Protein AF-A0A562UYC3-F1 (afdb_monomer_lite)

Organism: NCBI:txid406432

Structure (mmCIF, N/CA/C/O backbone):
data_AF-A0A562UYC3-F1
#
_entry.id   AF-A0A562UYC3-F1
#
loop_
_atom_site.group_PDB
_atom_site.id
_atom_site.type_symbol
_atom_site.label_atom_id
_atom_site.label_alt_id
_atom_site.label_comp_id
_atom_site.label_asym_id
_atom_site.label_entity_id
_atom_site.label_seq_id
_atom_site.pdbx_PDB_ins_code
_atom_site.Cartn_x
_atom_site.Cartn_y
_atom_site.Cartn_z
_atom_site.occupancy
_atom_site.B_iso_or_equiv
_atom_site.auth_seq_id
_atom_site.auth_comp_id
_atom_site.auth_asym_id
_atom_site.auth_atom_id
_atom_site.pdbx_PDB_model_num
ATOM 1 N N . MET A 1 1 ? -8.887 17.466 -0.573 1.00 74.19 1 MET A N 1
ATOM 2 C CA . MET A 1 1 ? -9.936 16.567 -1.102 1.00 74.19 1 MET A CA 1
ATOM 3 C C . MET A 1 1 ? -10.154 15.466 -0.076 1.00 74.19 1 MET A C 1
ATOM 5 O O . MET A 1 1 ? -9.162 14.919 0.389 1.00 74.19 1 MET A O 1
ATOM 9 N N . THR A 1 2 ? -11.397 15.191 0.323 1.00 81.25 2 THR A N 1
ATOM 10 C CA . THR A 1 2 ? -11.717 14.156 1.325 1.00 81.25 2 THR A CA 1
ATOM 11 C C . THR A 1 2 ? -12.398 12.991 0.624 1.00 81.25 2 THR A C 1
ATOM 13 O O . THR A 1 2 ? -13.361 13.202 -0.108 1.00 81.25 2 THR A O 1
ATOM 16 N N . VAL A 1 3 ? -11.895 11.777 0.839 1.00 84.31 3 VAL A N 1
ATOM 17 C CA . VAL A 1 3 ? -12.479 10.538 0.311 1.00 84.31 3 VAL A CA 1
ATOM 18 C C . VAL A 1 3 ? -13.121 9.793 1.477 1.00 84.31 3 VAL A C 1
ATOM 20 O O . VAL A 1 3 ? -12.470 9.566 2.494 1.00 84.31 3 VAL A O 1
ATOM 23 N N . GLY A 1 4 ? -14.405 9.454 1.354 1.00 88.44 4 GLY A N 1
ATOM 24 C CA . GLY A 1 4 ? -15.111 8.639 2.342 1.00 88.44 4 GLY A CA 1
ATOM 25 C C . GLY A 1 4 ? -14.844 7.154 2.113 1.00 88.44 4 GLY A C 1
ATOM 26 O O . GLY A 1 4 ? -14.990 6.676 0.990 1.00 88.44 4 GLY A O 1
ATOM 27 N N . PHE A 1 5 ? -14.484 6.427 3.170 1.00 89.50 5 PHE A N 1
ATOM 28 C CA . PHE A 1 5 ? -14.259 4.982 3.135 1.00 89.50 5 PHE A CA 1
ATOM 29 C C . PHE A 1 5 ? -15.351 4.274 3.940 1.00 89.50 5 PHE A C 1
ATOM 31 O O . PHE A 1 5 ? -15.522 4.548 5.128 1.00 89.50 5 PHE A O 1
ATOM 38 N N . ARG A 1 6 ? -16.113 3.388 3.291 1.00 94.12 6 ARG A N 1
ATOM 39 C CA . ARG A 1 6 ? -17.111 2.540 3.957 1.00 94.12 6 ARG A CA 1
ATOM 40 C C . ARG A 1 6 ? -16.511 1.159 4.181 1.00 94.12 6 ARG A C 1
ATOM 42 O O . ARG A 1 6 ? -16.670 0.286 3.337 1.00 94.12 6 ARG A O 1
ATOM 49 N N . ALA A 1 7 ? -15.803 1.021 5.295 1.00 92.56 7 ALA A N 1
ATOM 50 C CA . ALA A 1 7 ? -15.179 -0.229 5.702 1.00 92.56 7 ALA A CA 1
ATOM 51 C C . ALA A 1 7 ? -16.235 -1.315 5.959 1.00 92.56 7 ALA A C 1
ATOM 53 O O . ALA A 1 7 ? -17.243 -1.062 6.624 1.00 92.56 7 ALA A O 1
ATOM 54 N N . THR A 1 8 ? -15.981 -2.517 5.456 1.00 97.75 8 THR A N 1
ATOM 55 C CA . THR A 1 8 ? -16.636 -3.746 5.911 1.00 97.75 8 THR A CA 1
ATOM 56 C C . THR A 1 8 ? -16.048 -4.198 7.253 1.00 97.75 8 THR A C 1
ATOM 58 O O . THR A 1 8 ? -15.024 -3.680 7.700 1.00 97.75 8 THR A O 1
ATOM 61 N N . GLU A 1 9 ? -16.668 -5.184 7.907 1.00 97.81 9 GLU A N 1
ATOM 62 C CA . GLU A 1 9 ? -16.111 -5.786 9.132 1.00 97.81 9 GLU A CA 1
ATOM 63 C C . GLU A 1 9 ? -14.720 -6.394 8.896 1.00 97.81 9 GLU A C 1
ATOM 65 O O . GLU A 1 9 ? -13.837 -6.280 9.745 1.00 97.81 9 GLU A O 1
ATOM 70 N N . GLU A 1 10 ? -14.508 -6.980 7.717 1.00 97.69 10 GLU A N 1
ATOM 71 C CA . GLU A 1 10 ? -13.220 -7.535 7.301 1.00 97.69 10 GLU A CA 1
ATOM 72 C C . GLU A 1 10 ? -12.156 -6.442 7.157 1.00 97.69 10 GLU A C 1
ATOM 74 O O . GLU A 1 10 ? -11.055 -6.580 7.685 1.00 97.69 10 GLU A O 1
ATOM 79 N N . ASP A 1 11 ? -12.496 -5.323 6.509 1.00 96.88 11 ASP A N 1
ATOM 80 C CA . ASP A 1 11 ? -11.576 -4.189 6.372 1.00 96.88 11 ASP A CA 1
ATOM 81 C C . ASP A 1 11 ? -11.161 -3.656 7.745 1.00 96.88 11 ASP A C 1
ATOM 83 O O . ASP A 1 11 ? -9.990 -3.353 7.968 1.00 96.88 11 ASP A O 1
ATOM 87 N N . VAL A 1 12 ? -12.111 -3.564 8.683 1.00 96.69 12 VAL A N 1
ATOM 88 C CA . VAL A 1 12 ? -11.825 -3.147 10.061 1.00 96.69 12 VAL A CA 1
ATOM 89 C C . VAL A 1 12 ? -10.874 -4.134 10.731 1.00 96.69 12 VAL A C 1
ATOM 91 O O . VAL A 1 12 ? -9.885 -3.694 11.313 1.00 96.69 12 VAL A O 1
ATOM 94 N N . ARG A 1 13 ? -11.113 -5.447 10.611 1.00 97.94 13 ARG A N 1
ATOM 95 C CA . ARG A 1 13 ? -10.206 -6.463 11.165 1.00 97.94 13 ARG A CA 1
ATOM 96 C C . ARG A 1 13 ? -8.787 -6.297 10.623 1.00 97.94 13 ARG A C 1
ATOM 98 O O . ARG A 1 13 ? -7.851 -6.211 11.411 1.00 97.94 13 ARG A O 1
ATOM 105 N N . ILE A 1 14 ? -8.635 -6.189 9.303 1.00 97.44 14 ILE A N 1
ATOM 106 C CA . ILE A 1 14 ? -7.329 -6.013 8.651 1.00 97.44 14 ILE A CA 1
ATOM 107 C C . ILE A 1 14 ? -6.648 -4.729 9.141 1.00 97.44 14 ILE A C 1
ATOM 109 O O . ILE A 1 14 ? -5.459 -4.740 9.455 1.00 97.44 14 ILE A O 1
ATOM 113 N N . ILE A 1 15 ? -7.384 -3.617 9.222 1.00 96.44 15 ILE A N 1
ATOM 114 C CA . ILE A 1 15 ? -6.848 -2.337 9.700 1.00 96.44 15 ILE A CA 1
ATOM 115 C C . ILE A 1 15 ? -6.324 -2.469 11.130 1.00 96.44 15 ILE A C 1
ATOM 117 O O . ILE A 1 15 ? -5.226 -1.991 11.402 1.00 96.44 15 ILE A O 1
ATOM 121 N N . GLU A 1 16 ? -7.087 -3.089 12.031 1.00 96.38 16 GLU A N 1
ATOM 122 C CA . GLU A 1 16 ? -6.695 -3.237 13.435 1.00 96.38 16 GLU A CA 1
ATOM 123 C C . GLU A 1 16 ? -5.504 -4.192 13.598 1.00 96.38 16 GLU A C 1
ATOM 125 O O . GLU A 1 16 ? -4.564 -3.865 14.316 1.00 96.38 16 GLU A O 1
ATOM 130 N N . GLU A 1 17 ? -5.477 -5.320 12.882 1.00 97.44 17 GLU A N 1
ATOM 131 C CA . GLU A 1 17 ? -4.348 -6.265 12.903 1.00 97.44 17 GLU A CA 1
ATOM 132 C C . GLU A 1 17 ? -3.049 -5.646 12.374 1.00 97.44 17 GLU A C 1
ATOM 134 O O . GLU A 1 17 ? -1.956 -5.970 12.839 1.00 97.44 17 GLU A O 1
ATOM 139 N N . GLN A 1 18 ? -3.155 -4.759 11.385 1.00 96.88 18 GLN A N 1
ATOM 140 C CA . GLN A 1 18 ? -2.001 -4.099 10.783 1.00 96.88 18 GLN A CA 1
ATOM 141 C C . GLN A 1 18 ? -1.600 -2.811 11.500 1.00 96.88 18 GLN A C 1
ATOM 143 O O . GLN A 1 18 ? -0.520 -2.283 11.208 1.00 96.88 18 GLN A O 1
ATOM 148 N N . ARG A 1 19 ? -2.439 -2.280 12.396 1.00 97.44 19 ARG A N 1
ATOM 149 C CA . ARG A 1 19 ? -2.177 -1.025 13.101 1.00 97.44 19 ARG A CA 1
ATOM 150 C C . ARG A 1 19 ? -1.014 -1.194 14.072 1.00 97.44 19 ARG A C 1
ATOM 152 O O . ARG A 1 19 ? -0.985 -2.099 14.900 1.00 97.44 19 ARG A O 1
ATOM 159 N N . ARG A 1 20 ? -0.054 -0.274 13.995 1.00 97.12 20 ARG A N 1
ATOM 160 C CA . ARG A 1 20 ? 1.043 -0.171 14.964 1.00 97.12 20 ARG A CA 1
ATOM 161 C C . ARG A 1 20 ? 0.629 0.671 16.167 1.00 97.12 20 ARG A C 1
ATOM 163 O O . ARG A 1 20 ? -0.284 1.489 16.083 1.00 97.12 20 ARG A O 1
ATOM 170 N N . GLU A 1 21 ? 1.323 0.499 17.288 1.00 95.81 21 GLU A N 1
ATOM 171 C CA . GLU A 1 21 ? 1.079 1.307 18.485 1.00 95.81 21 GLU A CA 1
ATOM 172 C C . GLU A 1 21 ? 1.193 2.808 18.163 1.00 95.81 21 GLU A C 1
ATOM 174 O O . GLU A 1 21 ? 2.169 3.257 17.562 1.00 95.81 21 GLU A O 1
ATOM 179 N N . GLY A 1 22 ? 0.156 3.573 18.517 1.00 95.69 22 GLY A N 1
ATOM 180 C CA . GLY A 1 22 ? 0.065 5.009 18.234 1.00 95.69 22 GLY A CA 1
ATOM 181 C C . GLY A 1 22 ? -0.274 5.389 16.784 1.00 95.69 22 GLY A C 1
ATOM 182 O O . GLY A 1 22 ? -0.428 6.576 16.510 1.00 95.69 22 GLY A O 1
ATOM 183 N N . GLU A 1 23 ? -0.421 4.431 15.863 1.00 96.94 23 GLU A N 1
ATOM 184 C CA . GLU A 1 23 ? -0.752 4.694 14.455 1.00 96.94 23 GLU A CA 1
ATOM 185 C C . GLU A 1 23 ? -2.260 4.938 14.284 1.00 96.94 23 GLU A C 1
ATOM 187 O O . GLU A 1 23 ? -3.099 4.152 14.727 1.00 96.94 23 GLU A O 1
ATOM 192 N N . SER A 1 24 ? -2.636 6.023 13.608 1.00 96.69 24 SER A N 1
ATOM 193 C CA . SER A 1 24 ? -4.041 6.291 13.282 1.00 96.69 24 SER A CA 1
ATOM 194 C C . SER A 1 24 ? -4.537 5.423 12.117 1.00 96.69 24 SER A C 1
ATOM 196 O O . SER A 1 24 ? -3.769 5.025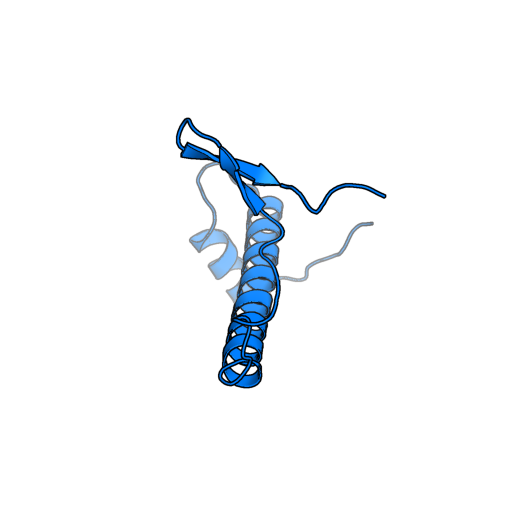 11.242 1.00 96.69 24 SER A O 1
ATOM 198 N N . THR A 1 25 ? -5.853 5.195 12.013 1.00 94.81 25 THR A N 1
ATOM 199 C CA . THR A 1 25 ? -6.468 4.496 10.860 1.00 94.81 25 THR A CA 1
ATOM 200 C C . THR A 1 25 ? -6.039 5.083 9.518 1.00 94.81 25 THR A C 1
ATOM 202 O O . THR A 1 25 ? -5.743 4.355 8.576 1.00 94.81 25 THR A O 1
ATOM 205 N N . THR A 1 26 ? -5.983 6.411 9.427 1.00 94.81 26 THR A N 1
ATOM 206 C CA . THR A 1 26 ? -5.577 7.110 8.204 1.00 94.81 26 THR A CA 1
ATOM 207 C C . THR A 1 26 ? -4.130 6.797 7.831 1.00 94.81 26 THR A C 1
ATOM 209 O O . THR A 1 26 ? -3.821 6.668 6.649 1.00 94.81 26 THR A O 1
ATOM 212 N N . GLU A 1 27 ? -3.236 6.670 8.810 1.00 96.81 27 GLU A N 1
ATOM 213 C CA . GLU A 1 27 ? -1.837 6.309 8.568 1.00 96.81 27 GLU A CA 1
ATOM 214 C C . GLU A 1 27 ? -1.698 4.858 8.112 1.00 96.81 27 GLU A C 1
ATOM 216 O O . GLU A 1 27 ? -1.010 4.617 7.118 1.00 96.81 27 GLU A O 1
ATOM 221 N N . VAL A 1 28 ? -2.441 3.931 8.729 1.00 97.31 28 VAL A N 1
ATOM 222 C CA . VAL A 1 28 ? -2.522 2.531 8.277 1.00 97.31 28 VAL A CA 1
ATOM 223 C C . VAL A 1 28 ? -2.982 2.466 6.820 1.00 97.31 28 VAL A C 1
ATOM 225 O O . VAL A 1 28 ? -2.326 1.842 5.987 1.00 97.31 28 VAL A O 1
ATOM 228 N N . LEU A 1 29 ? -4.065 3.171 6.477 1.00 95.62 29 LEU A N 1
ATOM 229 C CA . LEU A 1 29 ? -4.599 3.207 5.114 1.00 95.62 29 LEU A CA 1
ATOM 230 C C . LEU A 1 29 ? -3.599 3.817 4.124 1.00 95.62 29 LEU A C 1
ATOM 232 O O . LEU A 1 29 ? -3.388 3.271 3.044 1.00 95.62 29 LEU A O 1
ATOM 236 N N . ARG A 1 30 ? -2.923 4.915 4.486 1.00 96.12 30 ARG A N 1
ATOM 237 C CA . ARG A 1 30 ? -1.868 5.514 3.647 1.00 96.12 30 ARG A CA 1
ATOM 238 C C . ARG A 1 30 ? -0.708 4.552 3.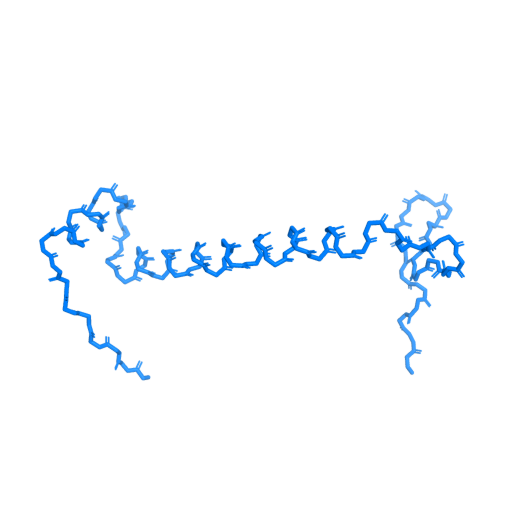417 1.00 96.12 30 ARG A C 1
ATOM 240 O O . ARG A 1 30 ? -0.185 4.491 2.306 1.00 96.12 30 ARG A O 1
ATOM 247 N N . ARG A 1 31 ? -0.300 3.808 4.445 1.00 97.62 31 ARG A N 1
ATOM 248 C CA . ARG A 1 31 ? 0.739 2.782 4.332 1.00 97.62 31 ARG A CA 1
ATOM 249 C C . ARG A 1 31 ? 0.283 1.636 3.431 1.00 97.62 31 ARG A C 1
ATOM 251 O O . ARG A 1 31 ? 1.043 1.250 2.551 1.00 97.62 31 ARG A O 1
ATOM 258 N N . GLY A 1 32 ? -0.957 1.170 3.576 1.00 96.81 32 GLY A N 1
ATOM 259 C CA . GLY A 1 32 ? -1.565 0.183 2.681 1.00 96.81 32 GLY A CA 1
ATOM 260 C C . GLY A 1 32 ? -1.551 0.628 1.215 1.00 96.81 32 GLY A C 1
ATOM 261 O O . GLY A 1 32 ? -1.096 -0.116 0.354 1.00 96.81 32 GLY A O 1
ATOM 262 N N . LEU A 1 33 ? -1.937 1.876 0.928 1.00 96.31 33 LEU A N 1
ATOM 263 C CA . LEU A 1 33 ? -1.900 2.427 -0.434 1.00 96.31 33 LEU A CA 1
ATOM 264 C C . LEU A 1 33 ? -0.484 2.453 -1.027 1.00 96.31 33 LEU A C 1
ATOM 266 O O . LEU A 1 33 ? -0.303 2.116 -2.193 1.00 96.31 33 LEU A O 1
ATOM 270 N N . ARG A 1 34 ? 0.531 2.812 -0.231 1.00 97.69 34 ARG A N 1
ATOM 271 C CA . ARG A 1 34 ? 1.936 2.782 -0.678 1.00 97.69 34 ARG A CA 1
ATOM 272 C C . ARG A 1 34 ? 2.429 1.362 -0.956 1.00 97.69 34 ARG A C 1
ATOM 274 O O . ARG A 1 34 ? 3.228 1.171 -1.864 1.00 97.69 34 ARG A O 1
ATOM 281 N N . LEU A 1 35 ? 1.960 0.375 -0.192 1.00 97.44 35 LEU A N 1
ATOM 282 C CA . LEU A 1 35 ? 2.273 -1.032 -0.447 1.00 97.44 35 LEU A CA 1
ATOM 283 C C . LEU A 1 35 ? 1.635 -1.521 -1.754 1.00 97.44 35 LEU A C 1
ATOM 285 O O . LEU A 1 35 ? 2.295 -2.227 -2.509 1.00 97.44 35 LEU A O 1
ATOM 289 N N . LEU A 1 36 ? 0.400 -1.104 -2.056 1.00 97.12 36 LEU A N 1
ATOM 290 C CA . LEU A 1 36 ? -0.251 -1.413 -3.336 1.00 97.12 36 LEU A CA 1
ATOM 291 C C . LEU A 1 36 ? 0.492 -0.791 -4.526 1.00 97.12 36 LEU A C 1
ATOM 293 O O . LEU A 1 36 ? 0.711 -1.465 -5.529 1.00 97.12 36 LEU A O 1
ATOM 297 N N . A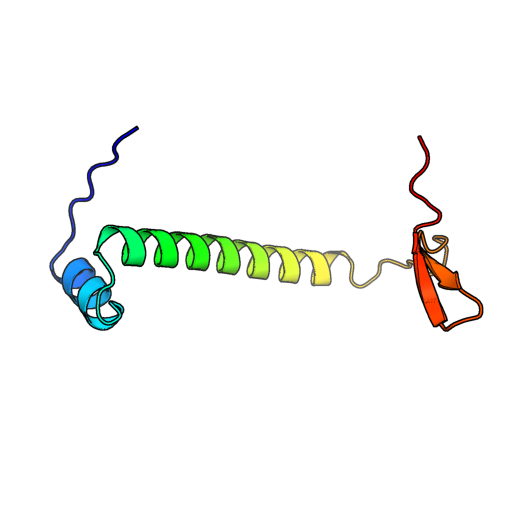SP A 1 37 ? 0.919 0.468 -4.404 1.00 97.69 37 ASP A N 1
ATOM 298 C CA . ASP A 1 37 ? 1.720 1.133 -5.440 1.00 97.69 37 ASP A CA 1
ATOM 299 C C . ASP A 1 37 ? 3.060 0.417 -5.667 1.00 97.69 37 ASP A C 1
ATOM 301 O O . ASP A 1 37 ? 3.451 0.150 -6.806 1.00 97.69 37 ASP A O 1
ATOM 305 N N . ARG A 1 38 ? 3.726 0.010 -4.577 1.00 97.31 38 ARG A N 1
ATOM 306 C CA . ARG A 1 38 ? 4.962 -0.772 -4.645 1.00 97.31 38 ARG A CA 1
ATOM 307 C C . ARG A 1 38 ? 4.756 -2.116 -5.339 1.00 97.31 38 ARG A C 1
ATOM 309 O O . ARG A 1 38 ? 5.550 -2.447 -6.211 1.00 97.31 38 ARG A O 1
ATOM 316 N N . ALA A 1 39 ? 3.706 -2.859 -4.995 1.00 97.38 39 ALA A N 1
ATOM 317 C CA . ALA A 1 39 ? 3.400 -4.138 -5.636 1.00 97.38 39 ALA A CA 1
ATOM 318 C C . ALA A 1 39 ? 3.171 -3.966 -7.148 1.00 97.38 39 ALA A C 1
ATOM 320 O O . ALA A 1 39 ? 3.755 -4.688 -7.951 1.00 97.38 39 ALA A O 1
ATOM 321 N N . ALA A 1 40 ? 2.417 -2.936 -7.546 1.00 96.88 40 ALA A N 1
ATOM 322 C CA . ALA A 1 40 ? 2.198 -2.631 -8.957 1.00 96.88 40 ALA A CA 1
ATOM 323 C C . ALA A 1 40 ? 3.495 -2.237 -9.688 1.00 96.88 40 ALA A C 1
ATOM 325 O O . ALA A 1 40 ? 3.654 -2.532 -10.872 1.00 96.88 40 ALA A O 1
ATOM 326 N N . TRP A 1 41 ? 4.423 -1.556 -9.009 1.00 96.12 41 TRP A N 1
ATOM 327 C CA . TRP A 1 41 ? 5.750 -1.280 -9.559 1.00 96.12 41 TRP A CA 1
ATOM 328 C C . TRP A 1 41 ? 6.577 -2.558 -9.729 1.00 96.12 41 TRP A C 1
ATOM 330 O O . TRP A 1 41 ? 7.211 -2.712 -10.765 1.00 96.12 41 TRP A O 1
ATOM 340 N N . GLU A 1 42 ? 6.551 -3.479 -8.763 1.00 96.94 42 GLU A N 1
ATOM 341 C CA . GLU A 1 42 ? 7.299 -4.743 -8.837 1.00 96.94 42 GLU A CA 1
ATOM 342 C C . GLU A 1 42 ? 6.816 -5.635 -9.983 1.00 96.94 42 GLU A C 1
ATOM 344 O O . GLU A 1 42 ? 7.638 -6.231 -10.681 1.00 96.94 42 GLU A O 1
ATOM 349 N N . ASP A 1 43 ? 5.505 -5.687 -10.219 1.00 96.00 43 ASP A N 1
ATOM 350 C CA . ASP A 1 43 ? 4.944 -6.433 -11.346 1.00 96.00 43 ASP A CA 1
ATOM 351 C C . ASP A 1 43 ? 5.385 -5.836 -12.687 1.00 96.00 43 ASP A C 1
ATOM 353 O O . ASP A 1 43 ? 5.894 -6.566 -13.539 1.00 96.00 43 ASP A O 1
ATOM 357 N N . ARG A 1 44 ? 5.311 -4.506 -12.841 1.00 94.00 44 ARG A N 1
ATOM 358 C CA . ARG A 1 44 ? 5.829 -3.821 -14.040 1.00 94.00 44 ARG A CA 1
ATOM 359 C C . ARG A 1 44 ? 7.327 -4.039 -14.223 1.00 94.00 44 ARG A C 1
ATOM 361 O O . ARG A 1 44 ? 7.762 -4.358 -15.320 1.00 94.00 44 ARG A O 1
ATOM 368 N N . ALA A 1 45 ? 8.110 -3.919 -13.154 1.00 92.50 45 ALA A N 1
ATOM 369 C CA . ALA A 1 45 ? 9.553 -4.130 -13.204 1.00 92.50 45 ALA A CA 1
ATOM 370 C C . ALA A 1 45 ? 9.899 -5.562 -13.641 1.00 92.50 45 ALA A C 1
ATOM 372 O O . ALA A 1 45 ? 10.841 -5.768 -14.403 1.00 92.50 45 ALA A O 1
ATOM 373 N N . ARG A 1 46 ? 9.123 -6.560 -13.198 1.00 93.69 46 ARG A N 1
ATOM 374 C CA . ARG A 1 46 ? 9.289 -7.951 -13.633 1.00 93.69 46 ARG A CA 1
ATOM 375 C C . ARG A 1 46 ? 8.949 -8.123 -15.113 1.00 93.69 46 ARG A C 1
ATOM 377 O O . ARG A 1 46 ? 9.692 -8.798 -15.821 1.00 93.69 46 ARG A O 1
ATOM 384 N N . GLU A 1 47 ? 7.854 -7.533 -15.582 1.00 94.00 47 GLU A N 1
ATOM 385 C CA . GLU A 1 47 ? 7.490 -7.545 -17.005 1.00 94.00 47 GLU A CA 1
ATOM 386 C C . GLU A 1 47 ? 8.553 -6.862 -17.871 1.00 94.00 47 GLU A C 1
ATOM 388 O O . GLU A 1 47 ? 8.961 -7.417 -18.893 1.00 94.00 47 GLU A O 1
ATOM 393 N N . ASP A 1 48 ? 9.058 -5.709 -17.435 1.00 91.62 48 ASP A N 1
ATOM 394 C CA . ASP A 1 48 ? 10.130 -4.986 -18.113 1.00 91.62 48 ASP A CA 1
ATOM 395 C C . ASP A 1 48 ? 11.418 -5.805 -18.158 1.00 91.62 48 ASP A C 1
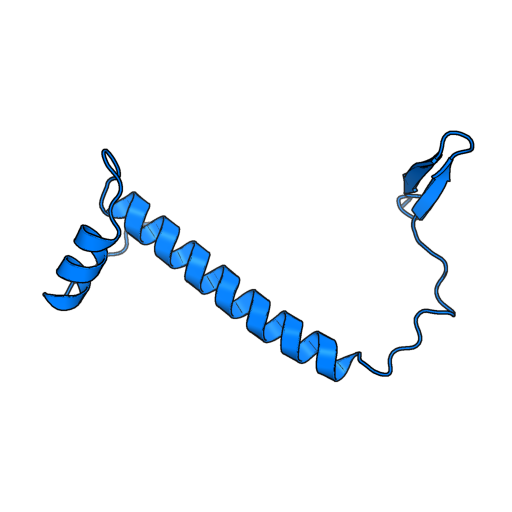ATOM 397 O O . ASP A 1 48 ? 12.006 -5.941 -19.225 1.00 91.62 48 ASP A O 1
ATOM 401 N N . MET A 1 49 ? 11.808 -6.447 -17.055 1.00 90.38 49 MET A N 1
ATOM 402 C CA . MET A 1 49 ? 12.962 -7.348 -17.036 1.00 90.38 49 MET A CA 1
ATOM 403 C C . MET A 1 49 ? 12.814 -8.486 -18.057 1.00 90.38 49 MET A C 1
ATOM 405 O O . MET A 1 49 ? 13.772 -8.826 -18.746 1.00 90.38 49 MET A O 1
ATOM 409 N N . TYR A 1 50 ? 11.622 -9.076 -18.195 1.00 90.75 50 TYR A N 1
ATOM 410 C CA . TYR A 1 50 ? 11.389 -10.104 -19.214 1.00 90.75 50 TYR A CA 1
ATOM 411 C C . TYR A 1 50 ? 11.415 -9.548 -20.639 1.00 90.75 50 TYR A C 1
ATOM 413 O O . TYR A 1 50 ? 11.897 -10.232 -21.543 1.00 90.75 50 TYR A O 1
ATOM 421 N N . ARG A 1 51 ? 10.892 -8.336 -20.846 1.00 89.06 51 ARG A N 1
ATOM 422 C CA . ARG A 1 51 ? 10.856 -7.649 -22.143 1.00 89.06 51 ARG A CA 1
ATOM 423 C C . ARG A 1 51 ? 12.250 -7.232 -22.612 1.00 89.06 51 ARG A C 1
ATOM 425 O O . ARG A 1 51 ? 12.540 -7.360 -23.796 1.00 89.06 51 ARG A O 1
ATOM 432 N N . LEU A 1 52 ? 13.085 -6.762 -21.692 1.00 88.06 52 LEU A N 1
ATOM 433 C CA . LEU A 1 52 ? 14.427 -6.229 -21.940 1.00 88.06 52 LEU A CA 1
ATOM 434 C C . LEU A 1 52 ? 15.533 -7.275 -21.744 1.00 88.06 52 LEU A C 1
ATOM 436 O O . LEU A 1 52 ? 16.710 -6.952 -21.793 1.00 88.06 52 LEU A O 1
ATOM 440 N N . ARG A 1 53 ? 15.187 -8.551 -21.539 1.00 85.06 53 ARG A N 1
ATOM 441 C CA . ARG A 1 53 ? 16.171 -9.615 -21.257 1.00 85.06 53 ARG A CA 1
ATOM 442 C C . ARG A 1 53 ? 17.255 -9.773 -22.334 1.00 85.06 53 ARG A C 1
ATOM 444 O O . ARG A 1 53 ? 18.327 -10.284 -22.038 1.00 85.06 53 ARG A O 1
ATOM 451 N N . ASP A 1 54 ? 16.917 -9.414 -23.572 1.00 87.75 54 ASP A N 1
ATOM 452 C CA . ASP A 1 54 ? 17.765 -9.541 -24.759 1.00 87.75 54 ASP A CA 1
ATOM 453 C C . ASP A 1 54 ? 18.312 -8.163 -25.198 1.00 87.75 54 ASP A C 1
ATOM 455 O O . ASP A 1 54 ? 18.878 -8.036 -26.283 1.00 87.75 54 ASP A O 1
ATOM 459 N N . GLU A 1 55 ? 18.107 -7.119 -24.387 1.00 81.25 55 GLU A N 1
ATOM 460 C CA . GLU A 1 55 ? 18.649 -5.784 -24.627 1.00 81.25 55 GLU A CA 1
ATOM 461 C C . GLU A 1 55 ? 20.165 -5.788 -24.398 1.00 81.25 55 GLU A C 1
ATOM 463 O O . GLU A 1 55 ? 20.655 -6.139 -23.323 1.00 81.25 55 GLU A O 1
ATOM 468 N N . ASP A 1 56 ? 20.914 -5.412 -25.434 1.00 80.88 56 ASP A N 1
ATOM 469 C CA . ASP A 1 56 ? 22.366 -5.289 -25.370 1.00 80.88 56 ASP A CA 1
ATOM 470 C C . ASP A 1 56 ? 22.759 -3.848 -25.026 1.00 80.88 56 ASP A C 1
ATOM 472 O O . ASP A 1 56 ? 22.891 -2.997 -25.904 1.00 80.88 56 ASP A O 1
ATOM 476 N N . LEU A 1 57 ? 22.969 -3.594 -23.734 1.00 78.19 57 LEU A N 1
ATOM 477 C CA . LEU A 1 57 ? 23.439 -2.303 -23.221 1.00 78.19 57 LEU A CA 1
ATOM 478 C C . LEU A 1 57 ? 24.961 -2.116 -23.376 1.00 78.19 57 LEU A C 1
ATOM 480 O O . LEU A 1 57 ? 25.486 -1.073 -23.006 1.00 78.19 57 LEU A O 1
ATOM 484 N N . SER A 1 58 ? 25.700 -3.093 -23.930 1.00 76.75 58 SER A N 1
ATOM 485 C CA . SER A 1 58 ? 27.170 -3.008 -24.050 1.00 76.75 58 SER A CA 1
ATOM 486 C C . SER A 1 58 ? 27.654 -1.922 -25.014 1.00 76.75 58 SER A C 1
ATOM 488 O O . SER A 1 58 ? 28.834 -1.568 -25.004 1.00 76.75 58 SER A O 1
ATOM 490 N N . GLN A 1 59 ? 26.760 -1.429 -25.872 1.00 77.56 59 GLN A N 1
ATOM 491 C CA . GLN A 1 59 ? 27.051 -0.387 -26.854 1.00 77.56 59 GLN A CA 1
ATOM 492 C C . GLN A 1 59 ? 26.693 1.017 -26.351 1.00 77.56 59 GLN A C 1
ATOM 494 O O . GLN A 1 59 ? 27.005 1.997 -27.030 1.00 77.56 59 GLN A O 1
ATOM 499 N N . GLU A 1 60 ? 26.054 1.131 -25.185 1.00 74.31 60 GLU A N 1
ATOM 500 C CA . GLU A 1 60 ? 25.697 2.414 -24.589 1.00 74.31 60 GLU A CA 1
ATOM 501 C C . GLU A 1 60 ? 26.813 2.874 -23.636 1.00 74.31 60 GLU A C 1
ATOM 503 O O . GLU A 1 60 ? 27.249 2.101 -22.782 1.0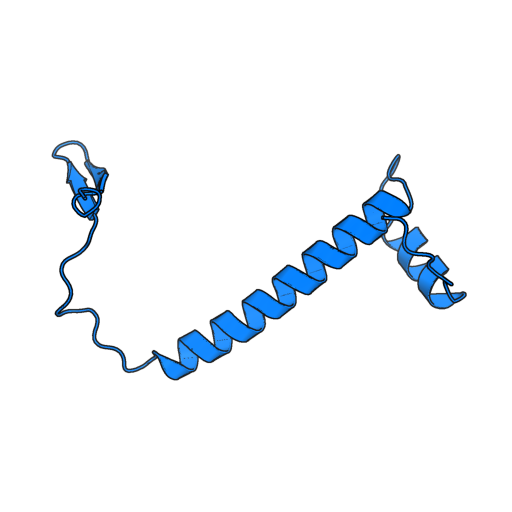0 74.31 60 GLU A O 1
ATOM 508 N N . PRO A 1 61 ? 27.343 4.104 -23.786 1.00 75.88 61 PRO A N 1
ATOM 509 C CA . PRO A 1 61 ? 28.331 4.625 -22.853 1.00 75.88 61 PRO A CA 1
ATOM 510 C C . PRO A 1 61 ? 27.684 4.848 -21.483 1.00 75.88 61 PRO A C 1
ATOM 512 O O . PRO A 1 61 ? 26.625 5.468 -21.396 1.00 75.88 61 PRO A O 1
ATOM 515 N N . ASP A 1 62 ? 28.343 4.394 -20.414 1.00 79.94 62 ASP A N 1
ATOM 516 C CA . ASP A 1 62 ? 27.878 4.653 -19.053 1.00 79.94 62 ASP A CA 1
ATOM 517 C C . ASP A 1 62 ? 27.765 6.167 -18.809 1.00 79.94 62 ASP A C 1
ATOM 519 O O . ASP A 1 62 ? 28.712 6.933 -18.994 1.00 79.94 62 ASP A O 1
ATOM 523 N N . GLU A 1 63 ? 26.606 6.616 -18.325 1.00 84.31 63 GLU A N 1
ATOM 524 C CA . GLU A 1 63 ? 26.388 8.022 -17.954 1.00 84.31 63 GLU A CA 1
ATOM 525 C C . GLU A 1 63 ? 27.091 8.410 -16.635 1.00 84.31 63 GLU A C 1
ATOM 527 O O . GLU A 1 63 ? 26.951 9.534 -16.135 1.00 84.31 63 GLU A O 1
ATOM 532 N N . TRP A 1 64 ? 27.860 7.486 -16.062 1.00 84.69 64 TRP A N 1
ATOM 533 C CA . TRP A 1 64 ? 28.560 7.597 -14.794 1.00 84.69 64 TRP A CA 1
ATOM 534 C C . TRP A 1 64 ? 29.966 6.991 -14.903 1.00 84.69 64 TRP A C 1
ATOM 536 O O . TRP A 1 64 ? 30.195 6.015 -15.604 1.00 84.69 64 TRP A O 1
ATOM 546 N N . GLU A 1 65 ? 30.928 7.574 -14.195 1.00 87.44 65 GLU A N 1
ATOM 547 C CA . GLU A 1 65 ? 32.329 7.147 -14.180 1.00 87.44 65 GLU A CA 1
ATOM 548 C C . GLU A 1 65 ? 32.849 7.078 -12.741 1.00 87.44 65 GLU A C 1
ATOM 550 O O . GLU A 1 65 ? 32.355 7.778 -11.854 1.00 87.44 65 GLU A O 1
ATOM 555 N N . TYR A 1 66 ? 33.889 6.279 -12.503 1.00 86.06 66 TYR A N 1
ATOM 556 C CA . TYR A 1 66 ? 34.626 6.307 -11.239 1.00 86.06 66 TYR A CA 1
ATOM 557 C C . TYR A 1 66 ? 35.711 7.388 -11.263 1.00 86.06 66 TYR A C 1
ATOM 559 O O . TYR A 1 66 ? 36.464 7.516 -12.228 1.00 86.06 66 TYR A O 1
ATOM 567 N N . THR A 1 67 ? 35.828 8.150 -10.180 1.00 85.62 67 THR A N 1
ATOM 568 C CA . THR A 1 67 ? 36.977 9.025 -9.935 1.00 85.62 67 THR A CA 1
ATOM 569 C C . THR A 1 67 ? 38.222 8.197 -9.606 1.00 85.62 67 THR A C 1
ATOM 571 O O . THR A 1 67 ? 38.139 7.017 -9.264 1.00 85.62 67 THR A O 1
ATOM 574 N N . GLU A 1 68 ? 39.397 8.829 -9.619 1.00 86.88 68 GLU A N 1
ATOM 575 C CA . GLU A 1 68 ? 40.659 8.196 -9.197 1.00 86.88 68 GLU A CA 1
ATOM 576 C C . GLU A 1 68 ? 40.630 7.702 -7.736 1.00 86.88 68 GLU A C 1
ATOM 578 O O . GLU A 1 68 ? 41.406 6.828 -7.356 1.00 86.88 68 GLU A O 1
ATOM 583 N N . THR A 1 69 ? 39.720 8.239 -6.918 1.00 90.75 69 THR A N 1
ATOM 584 C CA . THR A 1 69 ? 39.483 7.833 -5.524 1.00 90.75 69 THR A CA 1
ATOM 585 C C . THR A 1 69 ? 38.416 6.741 -5.381 1.00 90.75 69 THR A C 1
ATOM 587 O O . THR A 1 69 ? 38.190 6.264 -4.270 1.00 90.75 69 THR A O 1
ATOM 590 N N . GLY A 1 70 ? 37.782 6.318 -6.481 1.00 84.00 70 GLY A N 1
ATOM 591 C CA . GLY A 1 70 ? 36.731 5.298 -6.502 1.00 84.00 70 GLY A CA 1
ATOM 592 C C . GLY A 1 70 ? 35.321 5.818 -6.201 1.00 84.00 70 GLY A C 1
ATOM 593 O O . GLY A 1 70 ? 34.415 5.020 -5.971 1.00 84.00 70 GLY A O 1
ATOM 594 N N . GLU A 1 71 ? 35.110 7.134 -6.196 1.00 88.56 71 GLU A N 1
ATOM 595 C CA . GLU A 1 71 ? 33.783 7.737 -6.037 1.00 88.56 71 GLU A CA 1
ATOM 596 C C . GLU A 1 71 ? 33.048 7.777 -7.384 1.00 88.56 71 GLU A C 1
ATOM 598 O O . GLU A 1 71 ? 33.667 7.939 -8.432 1.00 88.56 71 GLU A O 1
ATOM 603 N N . VAL A 1 72 ? 31.721 7.632 -7.383 1.00 87.25 72 VAL A N 1
ATOM 604 C CA . VAL A 1 72 ? 30.917 7.697 -8.616 1.00 87.25 72 VAL A CA 1
ATOM 605 C C . VAL A 1 72 ? 30.635 9.158 -8.976 1.00 87.25 72 VAL A C 1
ATOM 607 O O . VAL A 1 72 ? 30.075 9.896 -8.164 1.00 87.25 72 VAL A O 1
ATOM 610 N N . ARG A 1 73 ? 30.971 9.570 -10.204 1.00 86.56 73 ARG A N 1
ATOM 611 C CA . ARG A 1 73 ? 30.583 10.856 -10.807 1.00 86.56 73 ARG A CA 1
ATOM 612 C C . ARG A 1 73 ? 29.613 10.622 -11.964 1.00 86.56 73 ARG A C 1
ATOM 614 O O . ARG A 1 73 ? 29.832 9.722 -12.761 1.00 86.56 73 ARG A O 1
ATOM 621 N N . ILE A 1 74 ? 28.576 11.447 -12.099 1.00 85.75 74 ILE A N 1
ATOM 622 C CA . ILE A 1 74 ? 27.693 11.425 -13.279 1.00 85.75 74 ILE A CA 1
ATOM 623 C C . ILE A 1 74 ? 28.296 12.353 -14.339 1.00 85.75 74 ILE A C 1
ATOM 625 O O . ILE A 1 74 ? 28.506 13.534 -14.068 1.00 85.75 74 ILE A O 1
ATOM 629 N N . VAL A 1 75 ? 28.592 11.824 -15.526 1.00 80.44 75 VAL A N 1
ATOM 630 C CA . VAL A 1 75 ? 29.194 12.560 -16.657 1.00 80.44 75 VAL A CA 1
ATOM 631 C C . VAL A 1 75 ? 28.167 12.979 -17.715 1.00 80.44 75 VAL A C 1
ATOM 633 O O . VAL A 1 75 ? 28.442 13.897 -18.483 1.00 80.44 75 VAL A O 1
ATOM 636 N N . GLY A 1 76 ? 26.964 12.389 -17.705 1.00 68.12 76 GLY A N 1
ATOM 637 C CA . GLY A 1 76 ? 25.868 12.705 -18.639 1.00 68.12 76 GLY A CA 1
ATOM 638 C C . GLY A 1 76 ? 24.956 13.882 -18.245 1.00 68.12 76 GLY A C 1
ATOM 639 O O . GLY A 1 76 ? 24.030 14.220 -18.976 1.00 68.12 76 GLY A O 1
ATOM 640 N N . GLY A 1 77 ? 25.186 14.531 -17.099 1.00 59.59 77 GLY A N 1
ATOM 641 C CA . GLY A 1 77 ? 24.316 15.583 -16.554 1.00 59.59 77 GLY A CA 1
ATOM 642 C C . GLY A 1 77 ? 24.674 17.000 -17.009 1.00 59.59 77 GLY A C 1
ATOM 643 O O . GLY A 1 77 ? 24.976 17.844 -16.169 1.00 59.59 77 GLY A O 1
ATOM 644 N N . GLY A 1 78 ? 24.673 17.272 -18.313 1.00 53.28 78 GLY A N 1
ATOM 645 C CA . GLY A 1 78 ? 24.925 18.609 -18.859 1.00 53.28 78 GLY A CA 1
ATOM 646 C C . GLY A 1 78 ? 24.014 18.911 -20.042 1.00 53.28 78 GLY A C 1
ATOM 647 O O . GLY A 1 78 ? 24.312 18.502 -21.160 1.00 53.28 78 GLY A O 1
ATOM 648 N N . GLY A 1 79 ? 22.909 19.611 -19.774 1.00 42.31 79 GLY A N 1
ATOM 649 C CA . GLY A 1 79 ? 22.159 20.357 -20.789 1.00 42.31 79 GLY A CA 1
ATOM 650 C C . GLY A 1 79 ? 22.751 21.743 -21.002 1.00 42.31 79 GLY A C 1
ATOM 651 O O . GLY A 1 79 ? 23.339 22.279 -20.034 1.00 42.31 79 GLY A O 1
#

Secondary structure (DSSP, 8-state):
--------HHHHHHHHHHPPTT--HHHHHHHHHHHHHHHHHHHHHHHHHHHSTT--GGGSPPSEEE-TTS-EEESS---

Sequence (79 aa):
MTVGFRATEEDVRIIEEQRREGESTTEVLRRGLRLLDRAAWEDRAREDMYRLRDEDLSQEPDEWEYTETGEVRIVGGGG

pLDDT: mean 89.28, std 10.44, range [42.31, 97.94]

Radius of gyration: 21.91 Å; chains: 1; bounding box: 58×30×45 Å

Foldseek 3Di:
DDDDDDDDPVNVVVLVVQDDVPRDSVNSVVVVVVVVVVVVVVVVVVVVCVVCVVPDCVPPD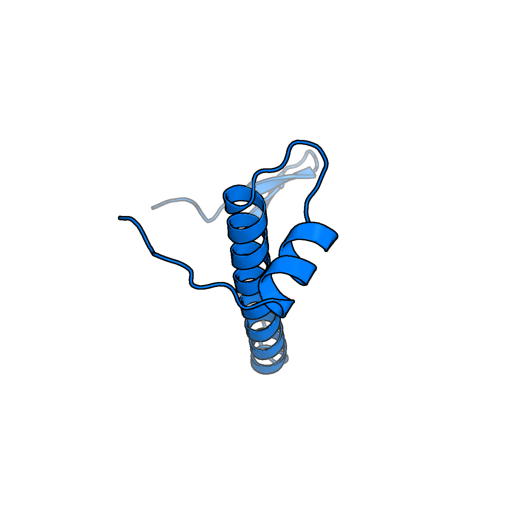DQWDADPVRDIDGNVPDD